Protein AF-A0A7W5FRN5-F1 (afdb_monomer)

Nearest PDB structures (foldseek):
  1geu-assembly1_A  TM=9.516E-01  e=3.005E-11  Escherichia coli
  6n7f-assembly2_C  TM=9.471E-01  e=5.305E-11  Streptococcus pyogenes serotype M1
  5vdn-assembly1_B  TM=9.459E-01  e=1.369E-10  Yersinia pestis KIM10+
  6b4o-assembly1_B  TM=9.373E-01  e=3.530E-10  Enterococcus faecalis V583
  1get-assembly1_B  TM=8.084E-01  e=2.334E-11  Escherichia coli

Radius of gyration: 17.68 Å; Cα contacts (8 Å, |Δi|>4): 255; chains: 1; bounding box: 43×34×46 Å

Sequence (164 aa):
MRIDLQSAKSHIPFFACKTKPRLRHQLALKKIVDGLGDGREVTVVGGGFIGVEMAGVLAELGLRVTLVEAAPYMLAPFDSDMVKIAEREMQAQGVRLLLSDSVTAFHVQEDTTIQVALKSGASHKAELVILAIGVAPSTEFIRDSGIELGPKGHILVNDAANQL

Mean predicted aligned error: 8.65 Å

Foldseek 3Di:
DDAPCVVVPPQAPEDADPDDDDPVVVVVVVVVQVPFDPQLEEEEEALAPVSLVVLLVSLVVVGQYEYAHLAQFGNVVDDPVVRVVSVVVSVVSNYHYHHNKHFRYWDQDPVRWIWTAIPVRDIDIGNHYYYPPDDADPQPVCPPVPFDADPRRHGDDDVVVVPD

Structure (mmCIF, N/CA/C/O backbone):
data_AF-A0A7W5FRN5-F1
#
_entry.id   AF-A0A7W5FRN5-F1
#
loop_
_atom_site.group_PDB
_atom_site.id
_atom_site.type_symbol
_atom_site.label_atom_id
_atom_site.label_alt_id
_atom_site.label_comp_id
_atom_site.label_asym_id
_atom_site.label_entity_id
_atom_site.label_seq_id
_atom_site.pdbx_PDB_ins_code
_atom_site.Cartn_x
_atom_site.Cartn_y
_atom_site.Cartn_z
_atom_site.occupancy
_atom_site.B_iso_or_equiv
_atom_site.auth_seq_id
_atom_site.auth_comp_id
_atom_site.auth_asym_id
_atom_site.auth_atom_id
_atom_site.pdbx_PDB_model_num
ATOM 1 N N . MET A 1 1 ? 1.509 11.237 -10.231 1.00 33.91 1 MET A N 1
ATOM 2 C CA . MET A 1 1 ? 1.258 11.986 -8.982 1.00 33.91 1 MET A CA 1
ATOM 3 C C . MET A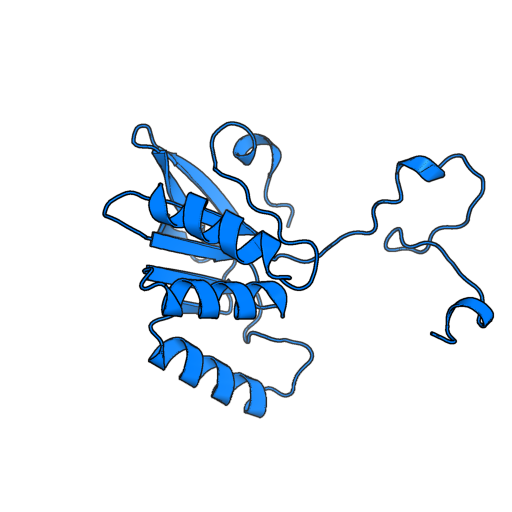 1 1 ? 2.388 11.639 -8.021 1.00 33.91 1 MET A C 1
ATOM 5 O O . MET A 1 1 ? 2.484 10.484 -7.633 1.00 33.91 1 MET A O 1
ATOM 9 N N . ARG A 1 2 ? 3.331 12.556 -7.766 1.00 36.66 2 ARG A N 1
ATOM 10 C CA . ARG A 1 2 ? 4.405 12.335 -6.782 1.00 36.66 2 ARG A CA 1
ATOM 11 C C . ARG A 1 2 ? 3.825 12.690 -5.416 1.00 36.66 2 ARG A C 1
ATOM 13 O O . ARG A 1 2 ? 3.538 13.857 -5.189 1.00 36.66 2 ARG A O 1
ATOM 20 N N . ILE A 1 3 ? 3.615 11.698 -4.553 1.00 45.66 3 ILE A N 1
ATOM 21 C CA . ILE A 1 3 ? 3.457 11.959 -3.119 1.00 45.66 3 ILE A CA 1
ATOM 22 C C . ILE A 1 3 ? 4.783 12.582 -2.680 1.00 45.66 3 ILE A C 1
ATOM 24 O O . ILE A 1 3 ? 5.842 12.004 -2.949 1.00 45.66 3 ILE A O 1
ATOM 28 N N . ASP A 1 4 ? 4.745 13.777 -2.098 1.00 43.22 4 ASP A N 1
ATOM 29 C CA . ASP A 1 4 ? 5.951 14.430 -1.600 1.00 43.22 4 ASP A CA 1
ATOM 30 C C . ASP A 1 4 ? 6.461 13.682 -0.361 1.00 43.22 4 ASP A C 1
ATOM 32 O O . ASP A 1 4 ? 6.067 13.926 0.775 1.00 43.22 4 ASP A O 1
ATOM 36 N N . LEU A 1 5 ? 7.327 12.701 -0.609 1.00 42.06 5 LEU A N 1
ATOM 37 C CA . LEU A 1 5 ? 7.962 11.884 0.418 1.00 42.06 5 LEU A CA 1
ATOM 38 C C . LEU A 1 5 ? 9.079 12.637 1.156 1.00 42.06 5 LEU A C 1
ATOM 40 O O . LEU A 1 5 ? 9.675 12.059 2.063 1.00 42.06 5 LEU A O 1
ATOM 44 N N . GLN A 1 6 ? 9.428 13.872 0.769 1.00 41.12 6 GLN A N 1
ATOM 45 C CA . GLN A 1 6 ? 10.503 14.615 1.430 1.00 41.12 6 GLN A CA 1
ATOM 46 C C . GLN A 1 6 ? 10.060 15.173 2.788 1.00 41.12 6 GLN A C 1
ATOM 48 O O . GLN A 1 6 ? 10.853 15.124 3.726 1.00 41.12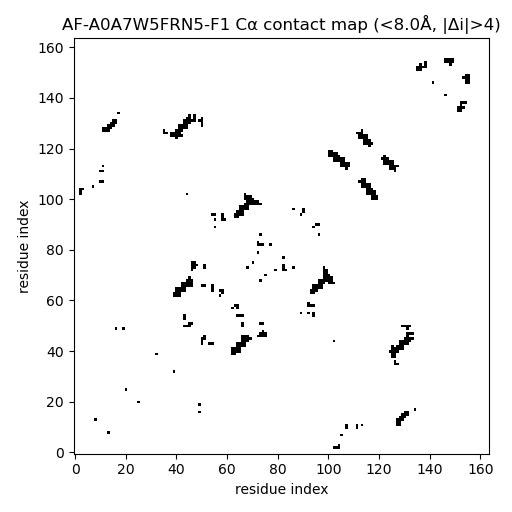 6 GLN A O 1
ATOM 53 N N . SER A 1 7 ? 8.797 15.589 2.943 1.00 35.22 7 SER A N 1
ATOM 54 C CA . SER A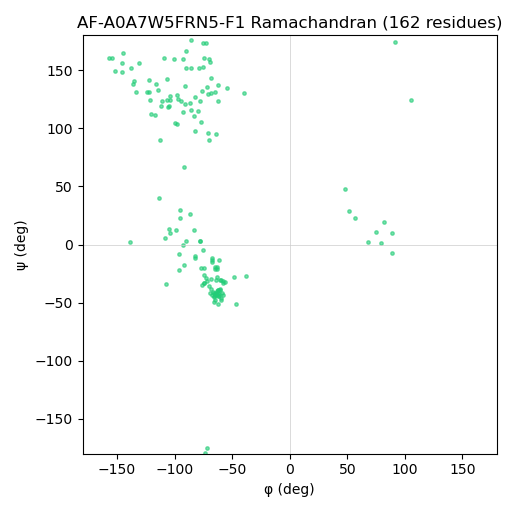 1 7 ? 8.262 16.030 4.245 1.00 35.22 7 SER A CA 1
ATOM 55 C C . SER A 1 7 ? 7.996 14.868 5.217 1.00 35.22 7 SER A C 1
ATOM 57 O O . SER A 1 7 ? 8.084 15.038 6.429 1.00 35.22 7 SER A O 1
ATOM 59 N N . ALA A 1 8 ? 7.744 13.665 4.692 1.00 37.34 8 ALA A N 1
ATOM 60 C CA . ALA A 1 8 ? 7.415 12.462 5.462 1.00 37.34 8 ALA A CA 1
ATOM 61 C C . ALA A 1 8 ? 8.627 11.787 6.141 1.00 37.34 8 ALA A C 1
ATOM 63 O O . ALA A 1 8 ? 8.464 11.007 7.078 1.00 37.34 8 ALA A O 1
ATOM 64 N N . LYS A 1 9 ? 9.854 12.056 5.675 1.00 33.69 9 LYS A N 1
ATOM 65 C CA . LYS A 1 9 ? 11.069 11.335 6.105 1.00 33.69 9 LYS A CA 1
ATOM 66 C C . LYS A 1 9 ? 11.581 11.694 7.500 1.00 33.69 9 LYS A C 1
ATOM 68 O O . LYS A 1 9 ? 12.361 10.923 8.046 1.00 33.69 9 LYS A O 1
ATOM 73 N N . SER A 1 10 ? 11.203 12.841 8.058 1.00 35.12 10 SER A N 1
ATOM 74 C CA . SER A 1 10 ? 11.774 13.321 9.324 1.00 35.12 10 SER A CA 1
ATOM 75 C C . SER A 1 10 ? 10.990 12.901 10.573 1.00 35.12 10 SER A C 1
ATOM 77 O O . SER A 1 10 ? 11.564 12.951 11.654 1.00 35.12 10 SER A O 1
ATOM 79 N N . HIS A 1 11 ? 9.727 12.468 10.448 1.00 35.00 11 HIS A N 1
ATOM 80 C CA . HIS A 1 11 ? 8.830 12.278 11.605 1.00 35.00 11 HIS A CA 1
ATOM 81 C C . HIS A 1 11 ? 7.952 11.007 11.564 1.00 35.00 11 HIS A C 1
ATOM 83 O O . HIS A 1 11 ? 7.163 10.795 12.478 1.00 35.00 11 HIS A O 1
ATOM 89 N N . ILE A 1 12 ? 8.074 10.146 10.543 1.00 36.16 12 ILE A N 1
ATOM 90 C CA . ILE A 1 12 ? 7.274 8.912 10.402 1.00 36.16 12 ILE A CA 1
ATOM 91 C C . ILE A 1 12 ? 8.198 7.689 10.522 1.00 36.16 12 ILE A C 1
ATOM 93 O O . ILE A 1 12 ? 9.226 7.662 9.836 1.00 36.16 12 ILE A O 1
ATOM 97 N N . PRO A 1 13 ? 7.863 6.647 11.314 1.00 39.94 13 PRO A N 1
ATOM 98 C CA . PRO A 1 13 ? 8.576 5.374 11.260 1.00 39.94 13 PRO A CA 1
ATOM 99 C C . PRO A 1 13 ? 8.364 4.736 9.877 1.00 39.94 13 PRO A C 1
ATOM 101 O O . PRO A 1 13 ? 7.348 4.110 9.590 1.00 39.94 13 PRO A O 1
ATOM 104 N N . PHE A 1 14 ? 9.316 4.962 8.974 1.00 35.56 14 PHE A N 1
ATOM 105 C CA . PHE A 1 14 ? 9.235 4.565 7.572 1.00 35.56 14 PHE A CA 1
ATOM 106 C C . PHE A 1 14 ? 9.732 3.128 7.379 1.00 35.56 14 PHE A C 1
ATOM 108 O O . PHE A 1 14 ? 10.898 2.829 7.646 1.00 35.56 14 PHE A O 1
ATOM 115 N N . PHE A 1 15 ? 8.884 2.250 6.836 1.00 41.88 15 PHE A N 1
ATOM 116 C CA . PHE A 1 15 ? 9.296 0.924 6.370 1.00 41.88 15 PHE A CA 1
ATOM 117 C C . PHE A 1 15 ? 9.068 0.786 4.860 1.00 41.88 15 PHE A C 1
ATOM 119 O O . PHE A 1 15 ? 7.935 0.718 4.388 1.00 41.88 15 PHE A O 1
ATOM 126 N N . ALA A 1 16 ? 10.160 0.718 4.094 1.00 37.16 16 ALA A N 1
ATOM 127 C CA . ALA A 1 16 ? 10.136 0.326 2.687 1.00 37.16 16 ALA A CA 1
ATOM 128 C C . ALA A 1 16 ? 10.514 -1.155 2.564 1.00 37.16 16 ALA A C 1
ATOM 130 O O . ALA A 1 16 ? 11.689 -1.517 2.650 1.00 37.16 16 ALA A O 1
ATOM 131 N N . CYS A 1 17 ? 9.521 -2.015 2.341 1.00 32.81 17 CYS A N 1
ATOM 132 C CA . CYS A 1 17 ? 9.753 -3.427 2.059 1.00 32.81 17 CYS A CA 1
ATOM 133 C C . CYS A 1 17 ? 10.214 -3.579 0.598 1.00 32.81 17 CYS A C 1
ATOM 135 O O . CYS A 1 17 ? 9.422 -3.400 -0.323 1.00 32.81 17 CYS A O 1
ATOM 137 N N . LYS A 1 18 ? 11.508 -3.846 0.366 1.00 30.44 18 LYS A N 1
ATOM 138 C CA . LYS A 1 18 ? 12.079 -3.972 -0.992 1.00 30.44 18 LYS A CA 1
ATOM 139 C C . LYS A 1 18 ? 12.183 -5.414 -1.520 1.00 30.44 18 LYS A C 1
ATOM 141 O O . LYS A 1 18 ? 12.500 -5.576 -2.691 1.00 30.44 18 LYS A O 1
ATOM 146 N N . THR A 1 19 ? 11.936 -6.457 -0.714 1.00 31.48 19 THR A N 1
ATOM 147 C CA . THR A 1 19 ? 12.039 -7.881 -1.130 1.00 31.48 19 THR A CA 1
ATOM 148 C C . THR A 1 19 ? 11.194 -8.810 -0.242 1.00 31.48 19 THR A C 1
ATOM 150 O O . THR A 1 19 ? 10.874 -8.425 0.880 1.00 31.48 19 THR A O 1
ATOM 153 N N . LYS A 1 20 ? 10.869 -10.030 -0.728 1.00 32.12 20 LYS A N 1
ATOM 154 C CA . LYS A 1 20 ? 10.127 -11.088 0.004 1.00 32.12 20 LYS A CA 1
ATOM 155 C C . LYS A 1 20 ? 10.559 -11.177 1.483 1.00 32.12 20 LYS A C 1
ATOM 157 O O . LYS A 1 20 ? 11.765 -11.297 1.746 1.00 32.12 20 LYS A O 1
ATOM 162 N N . PRO A 1 21 ? 9.630 -11.193 2.453 1.00 37.16 21 PRO A N 1
ATOM 163 C CA . PRO A 1 21 ? 9.979 -11.197 3.866 1.00 37.16 21 PRO A CA 1
ATOM 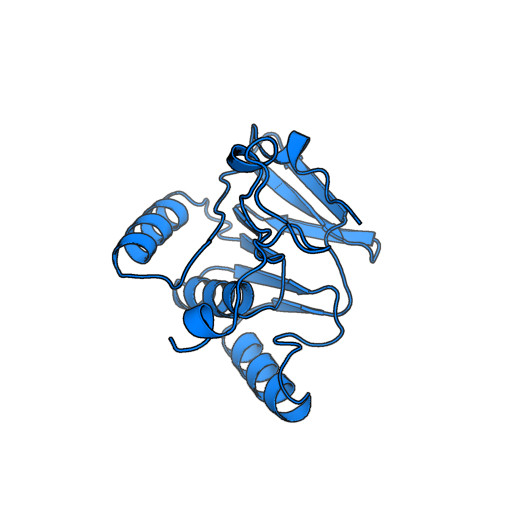164 C C . PRO A 1 21 ? 10.582 -12.548 4.284 1.00 37.16 21 PRO A C 1
ATOM 166 O O . PRO A 1 21 ? 9.898 -13.507 4.615 1.00 37.16 21 PRO A O 1
ATOM 169 N N . ARG A 1 22 ? 11.918 -12.634 4.301 1.00 36.31 22 ARG A N 1
ATOM 170 C CA . ARG A 1 22 ? 12.642 -13.661 5.078 1.00 36.31 22 ARG A CA 1
ATOM 171 C C . ARG A 1 22 ? 12.505 -13.393 6.585 1.00 36.31 22 ARG A C 1
ATOM 173 O O . ARG A 1 22 ? 12.364 -12.241 6.984 1.00 36.31 22 ARG A O 1
ATOM 180 N N . LEU A 1 23 ? 12.682 -14.438 7.404 1.00 37.69 23 LEU A N 1
ATOM 181 C CA . LEU A 1 23 ? 12.601 -14.505 8.884 1.00 37.69 23 LEU A CA 1
ATOM 182 C C . LEU A 1 23 ? 13.167 -13.291 9.668 1.00 37.69 23 LEU A C 1
ATOM 184 O O . LEU A 1 23 ? 12.713 -12.985 10.765 1.00 37.69 23 LEU A O 1
ATOM 188 N N . ARG A 1 24 ? 14.142 -12.557 9.111 1.00 41.28 24 ARG A N 1
ATOM 189 C CA . ARG A 1 24 ? 14.703 -11.329 9.710 1.00 41.28 24 ARG A CA 1
ATOM 190 C C . ARG A 1 24 ? 13.747 -10.127 9.669 1.00 41.28 24 ARG A C 1
ATOM 192 O O . ARG A 1 24 ? 13.782 -9.304 10.577 1.00 41.28 24 ARG A O 1
ATOM 199 N N . HIS A 1 25 ? 12.884 -10.034 8.657 1.00 51.84 25 HIS A N 1
ATOM 200 C CA . HIS A 1 25 ? 11.904 -8.951 8.531 1.00 51.84 25 HIS A CA 1
ATOM 201 C C . HIS A 1 25 ? 10.735 -9.114 9.503 1.00 51.84 25 HIS A C 1
ATOM 203 O O . HIS A 1 25 ? 10.263 -8.116 10.035 1.00 51.84 25 HIS A O 1
ATOM 209 N N . GLN A 1 26 ? 10.331 -10.351 9.813 1.00 52.44 26 GLN A N 1
ATOM 210 C CA . GLN A 1 26 ? 9.297 -10.624 10.819 1.00 52.44 26 GLN A CA 1
ATOM 211 C C . GLN A 1 26 ? 9.700 -10.103 12.207 1.00 52.44 26 GLN A C 1
ATOM 213 O O . GLN A 1 26 ? 8.880 -9.527 12.915 1.00 52.44 26 GLN A O 1
ATOM 218 N N . LEU A 1 27 ? 10.981 -10.228 12.575 1.00 54.31 27 LEU A N 1
ATOM 219 C CA . LEU A 1 27 ? 11.488 -9.724 13.853 1.00 54.31 27 LEU A CA 1
ATOM 220 C C . LEU A 1 27 ? 11.521 -8.186 13.909 1.00 54.31 27 LEU A C 1
ATOM 222 O O . LEU A 1 27 ? 11.262 -7.603 14.958 1.00 54.31 27 LEU A O 1
ATOM 226 N N . ALA A 1 28 ? 11.826 -7.528 12.786 1.00 63.50 28 ALA A N 1
ATOM 227 C CA . ALA A 1 28 ? 11.783 -6.069 12.679 1.00 63.50 28 ALA A CA 1
ATOM 228 C C . ALA A 1 28 ? 10.341 -5.541 12.736 1.00 63.50 28 ALA A C 1
ATOM 230 O O . ALA A 1 28 ? 10.073 -4.583 13.454 1.00 63.50 28 ALA A O 1
ATOM 231 N N . LEU A 1 29 ? 9.415 -6.214 12.049 1.00 68.75 29 LEU A N 1
ATOM 232 C CA . LEU A 1 29 ? 7.984 -5.921 12.102 1.00 68.75 29 LEU A CA 1
ATOM 233 C C . LEU A 1 29 ? 7.438 -6.051 13.515 1.00 68.75 29 LEU A C 1
ATOM 235 O O . LEU A 1 29 ? 6.799 -5.123 13.990 1.00 68.75 29 LEU A O 1
ATOM 239 N N . LYS A 1 30 ? 7.760 -7.139 14.219 1.00 69.75 30 LYS A N 1
ATOM 240 C CA . LYS A 1 30 ? 7.313 -7.327 15.599 1.00 69.75 30 LYS A CA 1
ATOM 241 C C . LYS A 1 30 ? 7.779 -6.194 16.516 1.00 69.75 30 LYS A C 1
ATOM 243 O O . LYS A 1 30 ? 6.971 -5.665 17.256 1.00 69.75 30 LYS A O 1
ATOM 248 N N . LYS A 1 31 ? 9.034 -5.742 16.403 1.00 73.38 31 LYS A N 1
ATOM 249 C CA . LYS A 1 31 ? 9.527 -4.589 17.182 1.00 73.38 31 LYS A CA 1
ATOM 250 C C . LYS A 1 31 ? 8.795 -3.284 16.869 1.00 73.38 31 LYS A C 1
ATOM 252 O O . LYS A 1 31 ? 8.573 -2.495 17.777 1.00 73.38 31 LYS A O 1
ATOM 257 N N . ILE A 1 32 ? 8.468 -3.043 15.598 1.00 75.88 32 ILE A N 1
ATOM 258 C CA . ILE A 1 32 ? 7.706 -1.855 15.190 1.00 75.88 32 ILE A CA 1
ATOM 259 C C . ILE A 1 32 ? 6.293 -1.936 15.768 1.00 75.88 32 ILE A C 1
ATOM 261 O O . ILE A 1 32 ? 5.819 -0.965 16.339 1.00 75.88 32 ILE A O 1
ATOM 265 N N . VAL A 1 33 ? 5.662 -3.106 15.667 1.00 80.00 33 VAL A N 1
ATOM 266 C CA . VAL A 1 33 ? 4.313 -3.378 16.176 1.00 80.00 33 VAL A CA 1
ATOM 267 C C . VAL A 1 33 ? 4.241 -3.277 17.699 1.00 80.00 33 VAL A C 1
ATOM 269 O O . VAL A 1 33 ? 3.313 -2.667 18.217 1.00 80.00 33 VAL A O 1
ATOM 272 N N . ASP A 1 34 ? 5.233 -3.810 18.410 1.00 80.38 34 ASP A N 1
ATOM 273 C CA . ASP A 1 34 ? 5.340 -3.727 19.871 1.00 80.38 34 ASP A CA 1
ATOM 274 C C . ASP A 1 34 ? 5.545 -2.277 20.356 1.00 80.38 34 ASP A C 1
ATOM 276 O O . ASP A 1 34 ? 5.283 -1.977 21.518 1.00 80.38 34 ASP A O 1
ATOM 280 N N . GLY A 1 35 ? 6.021 -1.383 19.481 1.00 76.81 35 GLY A N 1
ATOM 281 C CA . GLY A 1 35 ? 6.193 0.044 19.754 1.00 76.81 35 GLY A CA 1
ATOM 282 C C . GLY A 1 35 ? 5.003 0.925 19.360 1.00 76.81 35 GLY A C 1
ATOM 283 O O . GLY A 1 35 ? 5.094 2.139 19.535 1.00 76.81 35 GLY A O 1
ATOM 284 N N . LEU A 1 36 ? 3.925 0.354 18.809 1.00 80.31 36 LEU A N 1
ATOM 285 C CA . LEU A 1 36 ? 2.706 1.102 18.483 1.00 80.31 36 LEU A CA 1
ATOM 286 C C . LEU A 1 36 ? 1.893 1.413 19.742 1.00 80.31 36 LEU A C 1
ATOM 288 O O . LEU A 1 36 ? 1.956 0.687 20.737 1.00 80.31 36 LEU A O 1
ATOM 292 N N . GLY A 1 37 ? 1.123 2.498 19.677 1.00 71.38 37 GLY A N 1
ATOM 293 C CA . GLY A 1 37 ? 0.214 2.893 20.743 1.00 71.38 37 GLY A CA 1
ATOM 294 C C . GLY A 1 37 ? -0.999 1.967 20.827 1.00 71.38 37 GLY A C 1
ATOM 295 O O . GLY A 1 37 ? -1.127 0.978 20.103 1.00 71.38 37 GLY A O 1
ATOM 296 N N . ASP A 1 38 ? -1.938 2.302 21.709 1.00 71.81 38 ASP A N 1
ATOM 297 C CA . ASP A 1 38 ? -3.177 1.530 21.878 1.00 71.81 38 ASP A CA 1
ATOM 298 C C . ASP A 1 38 ? -4.078 1.574 20.629 1.00 71.81 38 ASP A C 1
ATOM 300 O O . ASP A 1 38 ? -4.949 0.716 20.444 1.00 71.81 38 ASP A O 1
ATOM 304 N N . GLY A 1 39 ? -3.866 2.560 19.747 1.00 69.69 39 GLY A N 1
ATOM 305 C CA . GLY A 1 39 ? -4.583 2.696 18.490 1.00 69.69 39 GLY A CA 1
ATOM 306 C C . GLY A 1 39 ? -4.276 1.551 17.531 1.00 69.69 39 GLY A C 1
ATOM 307 O O . GLY A 1 39 ? -5.203 0.989 16.951 1.00 69.69 39 GLY A O 1
ATOM 308 N N . ARG A 1 40 ? -3.011 1.138 17.380 1.00 85.75 40 ARG A N 1
ATOM 309 C CA . ARG A 1 40 ? -2.634 0.002 16.512 1.00 85.75 40 ARG A CA 1
ATOM 310 C C . ARG A 1 40 ? -3.201 0.114 15.083 1.00 85.75 40 ARG A C 1
ATOM 312 O O . ARG A 1 40 ? -3.483 -0.897 14.432 1.00 85.75 40 ARG A O 1
ATOM 319 N N . GLU A 1 41 ? -3.400 1.346 14.608 1.00 92.75 41 GLU A N 1
ATOM 320 C CA . GLU A 1 41 ? -3.967 1.658 13.292 1.00 92.75 41 GLU A CA 1
ATOM 321 C C . GLU A 1 41 ? -2.849 1.776 12.264 1.00 92.75 41 GLU A C 1
ATOM 323 O O . GLU A 1 41 ? -1.950 2.609 12.393 1.00 92.75 41 GLU A O 1
ATOM 328 N N . VAL A 1 42 ? -2.903 0.950 11.222 1.00 94.69 42 VAL A N 1
ATOM 329 C CA . VAL A 1 42 ? -1.863 0.889 10.194 1.00 94.69 42 VAL A CA 1
ATOM 330 C C . VAL A 1 42 ? -2.472 1.127 8.826 1.00 94.69 42 VAL A C 1
ATOM 332 O O . VAL A 1 42 ? -3.456 0.495 8.448 1.00 94.69 42 VAL A O 1
ATOM 335 N N . THR A 1 43 ? -1.862 2.021 8.052 1.00 97.25 43 THR A N 1
ATOM 336 C CA . THR A 1 43 ? -2.209 2.209 6.642 1.00 97.25 43 THR A CA 1
ATOM 337 C C . THR A 1 43 ? -1.157 1.580 5.745 1.00 97.25 43 THR A C 1
ATOM 339 O O . THR A 1 43 ? 0.025 1.892 5.852 1.00 97.25 43 THR A O 1
ATOM 342 N N . VAL A 1 44 ? -1.581 0.736 4.812 1.00 96.75 44 VAL A N 1
ATOM 343 C CA . VAL A 1 44 ? -0.740 0.214 3.732 1.00 96.75 44 VAL A CA 1
ATOM 344 C C . VAL A 1 44 ? -1.154 0.894 2.432 1.00 96.75 44 VAL A C 1
ATOM 346 O O . VAL A 1 44 ? -2.323 0.869 2.060 1.00 96.75 44 VAL A O 1
ATOM 349 N N . VAL A 1 45 ? -0.212 1.527 1.739 1.00 97.19 45 VAL A N 1
ATOM 350 C CA . VAL A 1 45 ? -0.469 2.239 0.480 1.00 97.19 45 VAL A CA 1
ATOM 351 C C . VAL A 1 45 ? 0.073 1.421 -0.682 1.00 97.19 45 VAL A C 1
ATOM 353 O O . VAL A 1 45 ? 1.282 1.207 -0.773 1.00 97.19 45 VAL A O 1
ATOM 356 N N . GLY A 1 46 ? -0.814 1.018 -1.584 1.00 95.94 46 GLY A N 1
ATOM 357 C CA . GLY A 1 46 ? -0.541 0.143 -2.718 1.00 95.94 46 GLY A CA 1
ATOM 358 C C . GLY A 1 46 ? -1.091 -1.265 -2.490 1.00 95.94 46 GLY A C 1
ATOM 359 O O . GLY A 1 46 ? -0.730 -1.932 -1.527 1.00 95.94 46 GLY A O 1
ATOM 360 N N . GLY A 1 47 ? -1.926 -1.736 -3.409 1.00 95.38 47 GLY A N 1
ATOM 361 C CA . GLY A 1 47 ? -2.533 -3.066 -3.468 1.00 95.38 47 GLY A CA 1
ATOM 362 C C . GLY A 1 47 ? -1.769 -4.047 -4.356 1.00 95.38 47 GLY A C 1
ATOM 363 O O . GLY A 1 47 ? -2.346 -5.005 -4.858 1.00 95.38 47 GLY A O 1
ATOM 364 N N . GLY A 1 48 ? -0.477 -3.818 -4.602 1.00 93.31 48 GLY A N 1
ATOM 365 C CA . GLY A 1 48 ? 0.390 -4.807 -5.250 1.00 93.31 48 GLY A CA 1
ATOM 366 C C . GLY A 1 48 ? 0.741 -5.973 -4.316 1.00 93.31 48 GLY A C 1
ATOM 367 O O . GLY A 1 48 ? 0.361 -5.980 -3.149 1.00 93.31 48 GLY A O 1
ATOM 368 N N . PHE A 1 49 ? 1.541 -6.927 -4.804 1.00 91.38 49 PHE A N 1
ATOM 369 C CA . PHE A 1 49 ? 1.968 -8.110 -4.037 1.00 91.38 49 PHE A CA 1
ATOM 370 C C . PHE A 1 49 ? 2.455 -7.785 -2.617 1.00 91.38 49 PHE A C 1
ATOM 372 O O . PHE A 1 49 ? 1.973 -8.364 -1.652 1.00 91.38 49 PHE A O 1
ATOM 379 N N . ILE A 1 50 ? 3.379 -6.824 -2.496 1.00 90.88 50 ILE A N 1
ATOM 380 C CA . ILE A 1 50 ? 3.974 -6.441 -1.208 1.00 90.88 50 ILE A CA 1
ATOM 381 C C . ILE A 1 50 ? 2.919 -5.835 -0.282 1.00 90.88 50 ILE A C 1
ATOM 383 O O . ILE A 1 50 ? 2.889 -6.150 0.900 1.00 90.88 50 ILE A O 1
ATOM 387 N N . GLY A 1 51 ? 2.054 -4.963 -0.800 1.00 93.69 51 GLY A N 1
ATOM 388 C CA . GLY A 1 51 ? 1.045 -4.307 0.023 1.00 93.69 51 GLY A CA 1
ATOM 389 C C . GLY A 1 51 ? 0.003 -5.283 0.556 1.00 93.69 51 GLY A C 1
ATOM 390 O O . GLY A 1 51 ? -0.335 -5.231 1.735 1.00 93.69 51 GLY A O 1
ATOM 391 N N . VAL A 1 52 ? -0.433 -6.226 -0.280 1.00 93.88 52 VAL A N 1
ATOM 392 C CA . VAL A 1 52 ? -1.370 -7.287 0.111 1.00 93.88 52 VAL A CA 1
ATOM 393 C C . VAL A 1 52 ? -0.758 -8.221 1.156 1.00 93.88 52 VAL A C 1
ATOM 395 O O . VAL A 1 52 ? -1.378 -8.460 2.189 1.00 93.88 5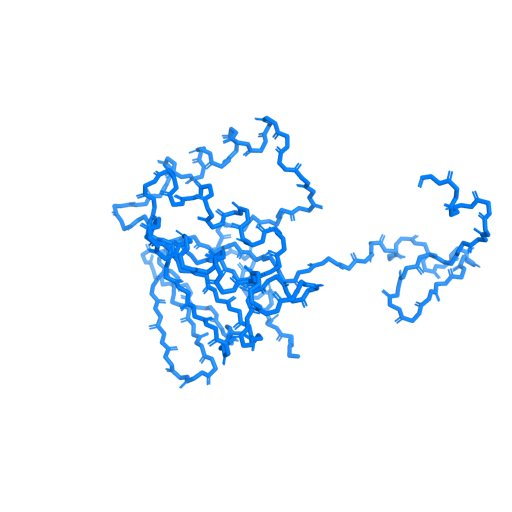2 VAL A O 1
ATOM 398 N N . GLU A 1 53 ? 0.476 -8.689 0.941 1.00 92.25 53 GLU A N 1
ATOM 399 C CA . GLU A 1 53 ? 1.191 -9.537 1.906 1.00 92.25 53 GLU A CA 1
ATOM 400 C C . GLU A 1 53 ? 1.362 -8.824 3.255 1.00 92.25 53 GLU A C 1
ATOM 402 O O . GLU A 1 53 ? 1.063 -9.385 4.308 1.00 92.25 53 GLU A O 1
ATOM 407 N N . MET A 1 54 ? 1.778 -7.554 3.227 1.00 91.31 54 MET A N 1
ATOM 408 C CA . MET A 1 54 ? 1.943 -6.758 4.440 1.00 91.31 54 MET A CA 1
ATOM 409 C C . MET A 1 54 ? 0.622 -6.529 5.171 1.00 91.31 54 MET A C 1
ATOM 411 O O . MET A 1 54 ? 0.586 -6.636 6.394 1.00 91.31 54 MET A O 1
ATOM 415 N N . ALA A 1 55 ? -0.458 -6.228 4.450 1.00 94.31 55 ALA A N 1
ATOM 416 C CA . ALA A 1 55 ? -1.761 -6.015 5.062 1.00 94.31 55 ALA A CA 1
ATOM 417 C C . ALA A 1 55 ? -2.292 -7.283 5.747 1.00 94.31 55 ALA A C 1
ATOM 419 O O . ALA A 1 55 ? -2.781 -7.187 6.871 1.00 94.31 55 ALA A O 1
ATOM 420 N N . GLY A 1 56 ? -2.128 -8.454 5.120 1.00 89.19 56 GLY A N 1
ATOM 421 C CA . GLY A 1 56 ? -2.499 -9.741 5.716 1.00 89.19 56 GLY A CA 1
ATOM 422 C C . GLY A 1 56 ? -1.703 -10.044 6.985 1.00 89.19 56 GLY A C 1
ATOM 423 O O . GLY A 1 56 ? -2.288 -10.262 8.041 1.00 89.19 56 GLY A O 1
ATOM 424 N N . VAL A 1 57 ? -0.369 -9.949 6.925 1.00 88.75 57 VAL A N 1
ATOM 425 C CA . VAL A 1 57 ? 0.501 -10.204 8.091 1.00 88.75 57 VAL A CA 1
ATOM 426 C C . VAL A 1 57 ? 0.177 -9.267 9.258 1.00 88.75 57 VAL A C 1
ATOM 428 O O . VAL A 1 57 ? 0.153 -9.690 10.410 1.00 88.75 57 VAL A O 1
ATOM 431 N N . LEU A 1 58 ? -0.073 -7.984 8.992 1.00 90.75 58 LEU A N 1
ATOM 432 C CA . LEU A 1 58 ? -0.418 -7.021 10.041 1.00 90.75 58 LEU A CA 1
ATOM 433 C C . LEU A 1 58 ? -1.797 -7.301 10.656 1.00 90.75 58 LEU A C 1
ATOM 435 O O . LEU A 1 58 ? -1.956 -7.168 11.870 1.00 90.75 58 LEU A O 1
ATOM 439 N N . ALA A 1 59 ? -2.772 -7.710 9.843 1.00 90.69 59 ALA A N 1
ATOM 440 C CA . ALA A 1 59 ? -4.091 -8.105 10.327 1.00 90.69 59 ALA A CA 1
ATOM 441 C C . ALA A 1 59 ? -4.019 -9.375 11.190 1.00 90.69 59 ALA A C 1
ATOM 443 O O . ALA A 1 59 ? -4.605 -9.409 12.271 1.00 90.69 59 ALA A O 1
ATOM 444 N N . GLU A 1 60 ? -3.222 -10.373 10.792 1.00 87.12 60 GLU A N 1
ATOM 445 C CA . GLU A 1 60 ? -2.948 -11.576 11.598 1.00 87.12 60 GLU A CA 1
ATOM 446 C C . GLU A 1 60 ? -2.284 -11.249 12.946 1.00 87.12 60 GLU A C 1
ATOM 448 O O . GLU A 1 60 ? -2.518 -11.931 13.944 1.00 87.12 60 GLU A O 1
ATOM 453 N N . LEU A 1 61 ? -1.493 -10.174 13.005 1.00 86.06 61 LEU A N 1
ATOM 454 C CA . LEU A 1 61 ? -0.912 -9.646 14.245 1.00 86.06 61 LEU A CA 1
ATOM 455 C C . LEU A 1 61 ? -1.912 -8.832 15.096 1.00 86.06 61 LEU A C 1
ATOM 457 O O . LEU A 1 61 ? -1.532 -8.295 16.139 1.00 86.06 61 LEU A O 1
ATOM 461 N N . GLY A 1 62 ? -3.180 -8.745 14.683 1.00 87.88 62 GLY A N 1
ATOM 462 C CA . GLY A 1 62 ? -4.264 -8.089 15.417 1.00 87.88 62 GLY A CA 1
ATOM 463 C C . GLY A 1 62 ? -4.321 -6.567 15.254 1.00 87.88 62 GLY A C 1
ATOM 464 O O . GLY A 1 62 ? -4.907 -5.886 16.096 1.00 87.88 62 GLY A O 1
ATOM 465 N N . LEU A 1 63 ? -3.691 -6.015 14.214 1.00 91.06 63 LEU A N 1
ATOM 466 C CA . LEU A 1 63 ? -3.687 -4.575 13.941 1.00 91.06 63 LEU A CA 1
ATOM 467 C C . LEU A 1 63 ? -4.916 -4.153 13.131 1.00 91.06 63 LEU A C 1
ATOM 469 O O . LEU A 1 63 ? -5.444 -4.918 12.324 1.00 91.06 63 LEU A O 1
ATOM 473 N N . ARG A 1 64 ? -5.343 -2.896 13.294 1.00 94.31 64 ARG A N 1
ATOM 474 C CA . ARG A 1 64 ? -6.407 -2.303 12.471 1.00 94.31 64 ARG A CA 1
ATOM 475 C C . ARG A 1 64 ? -5.809 -1.805 11.160 1.00 94.31 64 ARG A C 1
ATOM 477 O O . ARG A 1 64 ? -5.242 -0.715 11.107 1.00 94.31 64 ARG A O 1
ATOM 484 N N . VAL A 1 65 ? -5.914 -2.610 10.106 1.00 96.69 65 VAL A N 1
ATOM 485 C CA . VAL A 1 65 ? -5.261 -2.332 8.820 1.00 96.69 65 VAL A CA 1
ATOM 486 C C . VAL A 1 65 ? -6.223 -1.680 7.829 1.00 96.69 65 VAL A C 1
ATOM 488 O O . VAL A 1 65 ? -7.299 -2.206 7.556 1.00 96.69 65 VAL A O 1
ATOM 491 N N . THR A 1 66 ? -5.805 -0.563 7.234 1.00 98.19 66 THR A N 1
ATOM 492 C CA . THR A 1 66 ? -6.428 0.020 6.038 1.00 98.19 66 THR A CA 1
ATOM 493 C C . THR A 1 66 ? -5.474 -0.097 4.851 1.00 98.19 66 THR A C 1
ATOM 495 O O . THR A 1 66 ? -4.387 0.475 4.884 1.00 98.19 66 THR A O 1
ATOM 498 N N . LEU A 1 67 ? -5.871 -0.800 3.792 1.00 98.12 67 LEU A N 1
ATOM 499 C CA . LEU A 1 67 ? -5.144 -0.847 2.522 1.00 98.12 67 LEU A CA 1
ATOM 500 C C . LEU A 1 67 ? -5.766 0.154 1.546 1.00 98.12 67 LEU A C 1
ATOM 502 O O . LEU A 1 67 ? -6.966 0.096 1.290 1.00 98.12 67 LEU A O 1
ATOM 506 N N . VAL A 1 68 ? -4.955 1.055 0.997 1.00 98.19 68 VAL A N 1
ATOM 507 C CA . VAL A 1 68 ? -5.375 2.062 0.012 1.00 98.19 68 VAL A CA 1
ATOM 508 C C . VAL A 1 68 ? -4.764 1.733 -1.344 1.00 98.19 68 VAL A C 1
ATOM 510 O O . VAL A 1 68 ? -3.541 1.658 -1.456 1.00 98.19 68 VAL A O 1
ATOM 513 N N . GLU A 1 69 ? -5.592 1.576 -2.372 1.00 97.06 69 GLU A N 1
ATOM 514 C CA . GLU A 1 69 ? -5.167 1.304 -3.746 1.00 97.06 69 GLU A CA 1
ATOM 515 C C . GLU A 1 69 ? -5.902 2.207 -4.743 1.00 97.06 69 GLU A C 1
ATOM 517 O O . GLU A 1 69 ? -7.127 2.328 -4.729 1.00 97.06 69 GLU A O 1
ATOM 522 N N . ALA A 1 70 ? -5.127 2.826 -5.636 1.00 95.69 70 ALA A N 1
ATOM 523 C CA . ALA A 1 70 ? -5.634 3.774 -6.621 1.00 95.69 70 ALA A CA 1
ATOM 524 C C . ALA A 1 70 ? -6.431 3.092 -7.741 1.00 95.69 70 ALA A C 1
ATOM 526 O O . ALA A 1 70 ? -7.307 3.718 -8.339 1.00 95.69 70 ALA A O 1
ATOM 527 N N . ALA A 1 71 ? -6.113 1.836 -8.051 1.00 94.06 71 ALA A N 1
ATOM 528 C CA . ALA A 1 71 ? -6.849 1.021 -9.001 1.00 94.06 71 ALA A CA 1
ATOM 529 C C . ALA A 1 71 ? -8.189 0.524 -8.420 1.00 94.06 71 ALA A C 1
ATOM 531 O O . ALA A 1 71 ? -8.364 0.462 -7.201 1.00 94.06 71 ALA A O 1
ATOM 532 N N . PRO A 1 72 ? -9.142 0.116 -9.279 1.00 93.94 72 PRO A N 1
ATOM 533 C CA . PRO A 1 72 ? -10.420 -0.436 -8.827 1.00 93.94 72 PRO A CA 1
ATOM 534 C C . PRO A 1 72 ? -10.324 -1.791 -8.127 1.00 93.94 72 PRO A C 1
ATOM 536 O O . PRO A 1 72 ? -11.303 -2.221 -7.528 1.00 93.94 72 PRO A O 1
ATOM 539 N N . TYR A 1 73 ? -9.179 -2.457 -8.237 1.00 93.69 73 TYR A N 1
ATOM 540 C CA . TYR A 1 73 ? -8.915 -3.779 -7.695 1.00 93.69 73 TYR A CA 1
ATOM 541 C C . TYR A 1 73 ? -7.454 -3.874 -7.253 1.00 93.69 73 TYR A C 1
ATOM 543 O O . TYR A 1 73 ? -6.570 -3.240 -7.840 1.00 93.69 73 TYR A O 1
ATOM 551 N N . MET A 1 74 ? -7.197 -4.674 -6.220 1.00 94.38 74 MET A N 1
ATOM 552 C CA . MET A 1 74 ? -5.827 -5.025 -5.832 1.00 94.38 74 MET A CA 1
ATOM 553 C C . MET A 1 74 ? -5.225 -6.059 -6.800 1.00 94.38 74 MET A C 1
ATOM 555 O O . MET A 1 74 ? -5.901 -6.560 -7.689 1.00 94.38 74 MET A O 1
ATOM 559 N N . LEU A 1 75 ? -3.936 -6.380 -6.660 1.00 93.69 75 LEU A N 1
ATOM 560 C CA . LEU A 1 75 ? -3.254 -7.411 -7.453 1.00 93.69 75 LEU A CA 1
ATOM 561 C C . LEU A 1 75 ? -3.525 -7.281 -8.965 1.00 93.69 75 LEU A C 1
ATOM 563 O O . LEU A 1 75 ? -3.816 -8.261 -9.640 1.00 93.69 75 LEU A O 1
ATOM 567 N N . ALA A 1 76 ? -3.389 -6.061 -9.497 1.00 87.50 76 ALA A N 1
ATOM 568 C CA . ALA A 1 76 ? -3.761 -5.714 -10.871 1.00 87.50 76 ALA A CA 1
ATOM 569 C C . ALA A 1 76 ? -3.260 -6.647 -12.001 1.00 87.50 76 ALA A C 1
ATOM 571 O O . ALA A 1 76 ? -3.932 -6.711 -13.026 1.00 87.50 76 ALA A O 1
ATOM 572 N N . PRO A 1 77 ? -2.122 -7.365 -11.877 1.00 88.44 77 PRO A N 1
ATOM 573 C CA . PRO A 1 77 ? -1.721 -8.360 -12.875 1.00 88.44 77 PRO A CA 1
ATOM 574 C C . PRO A 1 77 ? -2.613 -9.612 -12.976 1.00 88.44 77 PRO A C 1
ATOM 576 O O . PRO A 1 77 ? -2.415 -10.388 -13.905 1.00 88.44 77 PRO A O 1
ATOM 579 N N . PHE A 1 78 ? -3.528 -9.851 -12.032 1.00 90.81 78 PHE A N 1
ATOM 580 C CA . PHE A 1 78 ? -4.406 -11.028 -12.009 1.00 90.81 78 PHE A CA 1
ATOM 581 C C . PHE A 1 78 ? -5.812 -10.719 -12.529 1.00 90.81 78 PHE A C 1
ATOM 583 O O . PHE A 1 78 ? -6.265 -9.574 -12.512 1.00 90.81 78 PHE A O 1
ATOM 590 N N . ASP A 1 79 ? -6.531 -11.769 -12.930 1.00 91.69 79 ASP A N 1
ATOM 591 C CA . ASP A 1 79 ? -7.921 -11.665 -13.368 1.00 91.69 79 ASP A CA 1
ATOM 592 C C . ASP A 1 79 ? -8.839 -11.157 -12.252 1.00 91.69 79 ASP A C 1
ATOM 594 O O . ASP A 1 79 ? -8.789 -11.615 -11.106 1.00 91.69 79 ASP A O 1
ATOM 598 N N . SER A 1 80 ? -9.752 -10.250 -12.606 1.00 88.06 80 SER A N 1
ATOM 599 C CA . SER A 1 80 ? -10.611 -9.560 -11.639 1.00 88.06 80 SER A CA 1
ATOM 600 C C . SER A 1 80 ? -11.463 -10.499 -10.787 1.00 88.06 80 SER A C 1
ATOM 602 O O . SER A 1 80 ? -11.774 -10.182 -9.643 1.00 88.06 80 SER A O 1
ATOM 604 N N . ASP A 1 81 ? -11.860 -11.653 -11.324 1.00 90.38 81 ASP A N 1
ATOM 605 C CA . ASP A 1 81 ? -12.681 -12.607 -10.576 1.00 90.38 81 ASP A CA 1
ATOM 606 C C . ASP A 1 81 ? -11.870 -13.361 -9.521 1.00 90.38 81 ASP A C 1
ATOM 608 O O . ASP A 1 81 ? -12.382 -13.614 -8.431 1.00 90.38 81 ASP A O 1
ATOM 612 N N . MET A 1 82 ? -10.588 -13.624 -9.788 1.00 92.69 82 MET A N 1
ATOM 613 C CA . MET A 1 82 ? -9.668 -14.146 -8.777 1.00 92.69 82 MET A CA 1
ATOM 614 C C . MET A 1 82 ? -9.401 -13.100 -7.697 1.00 92.69 82 MET A C 1
ATOM 616 O O . MET A 1 82 ? -9.429 -13.413 -6.506 1.00 92.69 82 MET A O 1
ATOM 620 N N . VAL A 1 83 ? -9.185 -11.845 -8.103 1.00 94.75 83 VAL A N 1
ATOM 621 C CA . VAL A 1 83 ? -8.907 -10.752 -7.166 1.00 94.75 83 VAL A CA 1
ATOM 622 C C . VAL A 1 83 ? -10.070 -10.531 -6.202 1.00 94.75 83 VAL A C 1
ATOM 624 O O . VAL A 1 83 ? -9.836 -10.434 -5.002 1.00 94.75 83 VAL A O 1
ATOM 627 N N . LYS A 1 84 ? -11.321 -10.532 -6.677 1.00 93.88 84 LYS A N 1
ATOM 628 C CA . LYS A 1 84 ? -12.504 -10.369 -5.809 1.00 93.88 84 LYS A CA 1
ATOM 629 C C . LYS A 1 84 ? -12.587 -11.427 -4.708 1.00 93.88 84 LYS A C 1
ATOM 631 O O . LYS A 1 84 ? -13.102 -11.140 -3.630 1.00 93.88 84 LYS A O 1
ATOM 636 N N . ILE A 1 85 ? -12.128 -12.655 -4.971 1.00 94.31 85 ILE A N 1
ATOM 637 C CA . ILE A 1 85 ? -12.066 -13.703 -3.943 1.00 94.31 85 ILE A CA 1
ATOM 638 C C . ILE A 1 85 ? -11.053 -13.290 -2.873 1.00 94.31 85 ILE A C 1
ATOM 640 O O . ILE A 1 85 ? -11.390 -13.266 -1.695 1.00 94.31 85 ILE A O 1
ATOM 644 N N . ALA A 1 86 ? -9.851 -12.883 -3.281 1.00 93.88 86 ALA A N 1
ATOM 645 C CA . ALA A 1 86 ? -8.820 -12.431 -2.353 1.00 93.88 86 ALA A CA 1
ATOM 646 C C . ALA A 1 86 ? -9.239 -11.173 -1.562 1.00 93.88 86 ALA A C 1
ATOM 648 O O . ALA A 1 86 ? -8.985 -11.094 -0.364 1.00 93.88 86 ALA A O 1
ATOM 649 N N . GLU A 1 87 ? -9.927 -10.216 -2.190 1.00 96.06 87 GLU A N 1
ATOM 650 C CA . GLU A 1 87 ? -10.453 -9.018 -1.518 1.00 96.06 87 GLU A CA 1
ATOM 651 C C . GLU A 1 87 ? -11.456 -9.381 -0.417 1.00 96.06 87 GLU A C 1
ATOM 653 O O . GLU A 1 87 ? -11.382 -8.837 0.686 1.00 96.06 87 GLU A O 1
ATOM 658 N N . ARG A 1 88 ? -12.359 -10.335 -0.684 1.00 95.44 88 ARG A N 1
ATOM 659 C CA . ARG A 1 88 ? -13.322 -10.832 0.312 1.00 95.44 88 ARG A CA 1
ATOM 660 C C . ARG A 1 88 ? -12.627 -11.510 1.486 1.00 95.44 88 ARG A C 1
ATOM 662 O O . ARG A 1 88 ? -12.998 -11.247 2.625 1.00 95.44 88 ARG A O 1
ATOM 669 N N . GLU A 1 89 ? -11.624 -12.342 1.221 1.00 94.50 89 GLU A N 1
ATOM 670 C CA . GLU A 1 89 ? -10.844 -13.001 2.275 1.00 94.50 89 GLU A CA 1
ATOM 671 C C . GLU A 1 89 ? -10.106 -11.974 3.145 1.00 94.50 89 GLU A C 1
ATOM 673 O O . GLU A 1 89 ? -10.181 -12.030 4.370 1.00 94.50 89 GLU A O 1
ATOM 678 N N . MET A 1 90 ? -9.471 -10.966 2.539 1.00 94.88 90 MET A N 1
ATOM 679 C CA . MET A 1 90 ? -8.808 -9.895 3.293 1.00 94.88 90 MET A CA 1
ATOM 680 C C . MET A 1 90 ? -9.788 -9.090 4.151 1.00 94.88 90 MET A C 1
ATOM 682 O O . MET A 1 90 ? -9.492 -8.771 5.303 1.00 94.88 90 MET A O 1
ATOM 686 N N . GLN A 1 91 ? -10.967 -8.775 3.614 1.00 95.81 91 GLN A N 1
ATOM 687 C CA . GLN A 1 91 ? -12.024 -8.113 4.378 1.00 95.81 91 GLN A CA 1
ATOM 688 C C . GLN A 1 91 ? -12.523 -8.988 5.532 1.00 95.81 91 GLN A C 1
ATOM 690 O O . GLN A 1 91 ? -12.726 -8.478 6.633 1.00 95.81 91 GLN A O 1
ATOM 695 N N . ALA A 1 92 ? -12.670 -10.299 5.316 1.00 92.50 92 ALA A N 1
ATOM 696 C CA . ALA A 1 92 ? -13.040 -11.257 6.359 1.00 92.50 92 ALA A CA 1
ATOM 697 C C . ALA A 1 92 ? -11.973 -11.359 7.465 1.00 92.50 92 ALA A C 1
ATOM 699 O O . ALA A 1 92 ? -12.313 -11.547 8.631 1.00 92.50 92 ALA A O 1
ATOM 700 N N . GLN A 1 93 ? -10.701 -11.153 7.120 1.00 89.44 93 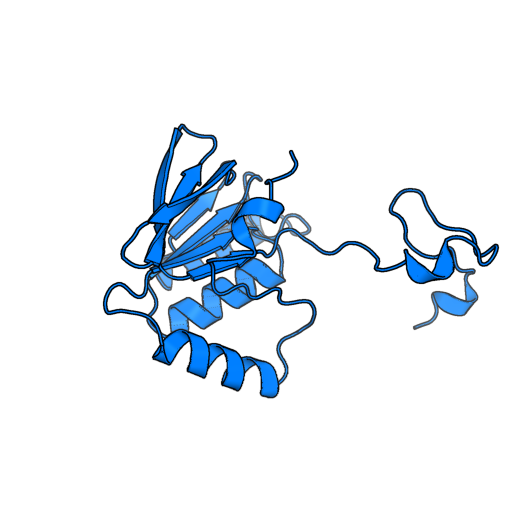GLN A N 1
ATOM 701 C CA . GLN A 1 93 ? -9.584 -11.028 8.064 1.00 89.44 93 GLN A CA 1
ATOM 702 C C . GLN A 1 93 ? -9.502 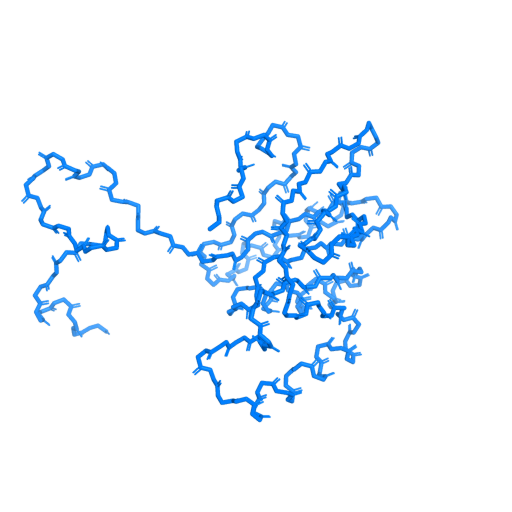-9.650 8.750 1.00 89.44 93 GLN A C 1
ATOM 704 O O . GLN A 1 93 ? -8.592 -9.406 9.539 1.00 89.44 93 GLN A O 1
ATOM 709 N N . GLY A 1 94 ? -10.446 -8.742 8.483 1.00 90.38 94 GLY A N 1
ATOM 710 C CA . GLY A 1 94 ? -10.530 -7.433 9.133 1.00 90.38 94 GLY A CA 1
ATOM 711 C C . GLY A 1 94 ? -9.736 -6.318 8.447 1.00 90.38 94 GLY A C 1
ATOM 712 O O . GLY A 1 94 ? -9.622 -5.226 9.007 1.00 90.38 94 GLY A O 1
ATOM 713 N N . VAL A 1 95 ? -9.210 -6.544 7.238 1.00 96.88 95 VAL A N 1
ATOM 714 C CA . VAL A 1 95 ? -8.550 -5.487 6.462 1.00 96.88 95 VAL A CA 1
ATOM 715 C C . VAL A 1 95 ? -9.598 -4.586 5.813 1.00 96.88 95 VAL A C 1
ATOM 717 O O . VAL A 1 95 ? -10.429 -5.022 5.013 1.00 96.88 95 VAL A O 1
ATOM 720 N N . ARG A 1 96 ? -9.525 -3.284 6.092 1.00 97.94 96 ARG A N 1
ATOM 721 C CA . ARG A 1 96 ? -10.330 -2.272 5.402 1.00 97.94 96 ARG A CA 1
ATOM 722 C C . ARG A 1 96 ? -9.703 -1.947 4.048 1.00 97.94 96 ARG A C 1
ATOM 724 O O . ARG A 1 96 ? -8.620 -1.375 3.992 1.00 97.94 96 ARG A O 1
ATOM 731 N N . LEU A 1 97 ? -10.399 -2.264 2.959 1.00 97.88 97 LEU A N 1
ATOM 732 C CA . LEU A 1 97 ? -9.950 -1.961 1.597 1.00 97.88 97 LEU A CA 1
ATOM 733 C C . LEU A 1 97 ? -10.547 -0.637 1.105 1.00 97.88 97 LEU A C 1
ATOM 735 O O . LEU A 1 97 ? -11.767 -0.480 1.067 1.00 97.88 97 LEU A O 1
ATOM 739 N N . LEU A 1 98 ? -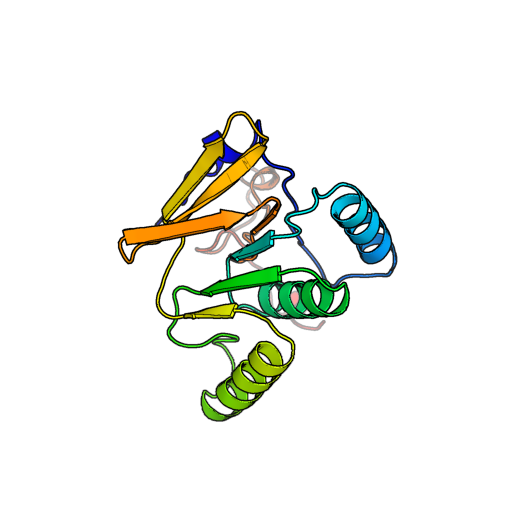9.688 0.300 0.710 1.00 97.94 98 LEU A N 1
ATOM 740 C CA . LEU A 1 98 ? -10.035 1.545 0.027 1.00 97.94 98 LEU A CA 1
ATOM 741 C C . LEU A 1 98 ? -9.496 1.494 -1.400 1.00 97.94 98 LEU A C 1
ATOM 743 O O . LEU A 1 98 ? -8.356 1.868 -1.661 1.00 97.94 98 LEU A O 1
ATOM 747 N N . LEU A 1 99 ? -10.325 0.976 -2.300 1.00 96.88 99 LEU A N 1
ATOM 748 C CA . LEU A 1 99 ? -10.027 0.839 -3.724 1.00 96.88 99 LEU A CA 1
ATOM 749 C C . LEU A 1 99 ? -10.532 2.065 -4.495 1.00 96.88 99 LEU A C 1
ATOM 751 O O . LEU A 1 99 ? -11.440 2.760 -4.041 1.00 96.88 99 LEU A O 1
ATOM 755 N N . SER A 1 100 ? -9.990 2.300 -5.691 1.00 96.88 100 SER A N 1
ATOM 756 C CA . SER A 1 100 ? -10.263 3.500 -6.504 1.00 96.88 100 SER A CA 1
ATOM 757 C C . SER A 1 100 ? -9.964 4.826 -5.791 1.00 96.88 100 SER A C 1
ATOM 759 O O . SER A 1 100 ? -10.510 5.869 -6.161 1.00 96.88 100 SER A O 1
ATOM 761 N N . ASP A 1 101 ? -9.096 4.809 -4.780 1.00 97.44 101 ASP A N 1
ATOM 762 C CA . ASP A 1 101 ? -8.710 5.997 -4.028 1.00 97.44 101 ASP A CA 1
ATOM 763 C C . ASP A 1 101 ? -7.205 5.993 -3.769 1.00 97.44 101 ASP A C 1
ATOM 765 O O . ASP A 1 101 ? -6.545 4.962 -3.714 1.00 97.44 101 ASP A O 1
ATOM 769 N N . SER A 1 102 ? -6.623 7.172 -3.639 1.00 95.50 102 SER A N 1
ATOM 770 C CA . SER A 1 102 ? -5.178 7.320 -3.531 1.00 95.50 102 SER A CA 1
ATOM 771 C C . SER A 1 102 ? -4.835 8.286 -2.425 1.00 95.50 102 SER A C 1
ATOM 773 O O . SER A 1 102 ? -5.460 9.339 -2.314 1.00 95.50 102 SER A O 1
ATOM 775 N N . VAL A 1 103 ? -3.788 7.973 -1.670 1.00 96.62 103 VAL A N 1
ATOM 776 C CA . VAL A 1 103 ? -3.240 8.908 -0.693 1.00 96.62 103 VAL A CA 1
ATOM 777 C C . VAL A 1 103 ? -2.661 10.130 -1.403 1.00 96.62 103 VAL A C 1
ATOM 779 O O . VAL A 1 103 ? -1.899 10.003 -2.366 1.00 96.62 103 VAL A O 1
ATOM 782 N N . THR A 1 104 ? -3.026 11.314 -0.922 1.00 95.62 104 THR A N 1
ATOM 783 C CA . THR A 1 104 ? -2.574 12.607 -1.451 1.00 95.62 104 THR A CA 1
ATOM 784 C C . THR A 1 104 ? -1.582 13.295 -0.525 1.00 95.62 104 THR A C 1
ATOM 786 O O . THR A 1 104 ? -0.652 13.932 -1.018 1.00 95.62 104 THR A O 1
ATOM 789 N N . ALA A 1 105 ? -1.734 13.139 0.792 1.00 94.12 105 ALA A N 1
ATOM 790 C CA . ALA A 1 105 ? -0.848 13.743 1.781 1.00 94.12 105 ALA A CA 1
ATOM 791 C C . ALA A 1 105 ? -0.826 12.965 3.105 1.00 94.12 105 ALA A C 1
ATOM 793 O O . ALA A 1 105 ? -1.748 12.213 3.428 1.00 94.12 105 ALA A O 1
ATOM 794 N N . PHE A 1 106 ? 0.233 13.202 3.879 1.00 94.44 106 PHE A N 1
ATOM 795 C CA . PHE A 1 106 ? 0.376 12.761 5.262 1.00 94.44 106 PHE A CA 1
ATOM 796 C C . PHE A 1 106 ? 0.612 13.984 6.144 1.00 94.44 106 PHE A C 1
ATOM 798 O O . PHE A 1 106 ? 1.485 14.798 5.838 1.00 94.44 106 PHE A O 1
ATOM 805 N N . HIS A 1 107 ? -0.128 14.089 7.243 1.00 93.00 107 HIS A N 1
ATOM 806 C CA . HIS A 1 107 ? 0.065 15.133 8.247 1.00 93.00 107 HIS A CA 1
ATOM 807 C C . HIS A 1 107 ? 0.368 14.477 9.591 1.00 93.00 107 HIS A C 1
ATOM 809 O O . HIS A 1 107 ? -0.492 13.801 10.152 1.00 93.00 107 HIS A O 1
ATOM 815 N N . VAL A 1 108 ? 1.597 14.641 10.080 1.00 90.50 108 VAL A N 1
ATOM 816 C CA . VAL A 1 108 ? 2.003 14.136 11.398 1.00 90.50 108 VAL A CA 1
ATOM 817 C C . VAL A 1 108 ? 1.557 15.136 12.459 1.00 90.50 108 VAL A C 1
ATOM 819 O O . VAL A 1 108 ? 1.840 16.327 12.342 1.00 90.50 108 VAL A O 1
ATOM 822 N N . GLN A 1 109 ? 0.832 14.646 13.455 1.00 87.44 109 GLN A N 1
ATOM 823 C CA . GLN A 1 109 ? 0.306 15.416 14.576 1.00 87.44 109 GLN A CA 1
ATOM 824 C C . GLN A 1 109 ? 1.306 15.432 15.744 1.00 87.44 109 GLN A C 1
ATOM 826 O O . GLN A 1 109 ? 2.257 14.649 15.777 1.00 87.44 109 GLN A O 1
ATOM 831 N N . GLU A 1 110 ? 1.086 16.315 16.724 1.00 84.06 110 GLU A N 1
ATOM 832 C CA . GLU A 1 110 ? 1.949 16.447 17.914 1.00 84.06 110 GLU A CA 1
ATOM 833 C C . GLU A 1 110 ? 2.025 15.157 18.747 1.00 84.06 110 GLU A C 1
ATOM 835 O O . GLU A 1 110 ? 3.060 14.857 19.337 1.00 84.06 110 GLU A O 1
ATOM 840 N N . ASP A 1 111 ? 0.954 14.361 18.746 1.00 83.06 111 ASP A N 1
ATOM 841 C CA . ASP A 1 111 ? 0.860 13.069 19.433 1.00 83.06 111 ASP A CA 1
ATOM 842 C C . ASP A 1 111 ? 1.464 11.902 18.629 1.00 83.06 111 ASP A C 1
ATOM 844 O O . ASP A 1 111 ? 1.256 10.742 18.976 1.00 83.06 111 ASP A O 1
ATOM 848 N N . THR A 1 112 ? 2.211 12.194 17.557 1.00 80.88 112 THR A N 1
ATOM 849 C CA . THR A 1 112 ? 2.805 11.241 16.598 1.00 80.88 112 THR A CA 1
ATOM 850 C C . THR A 1 112 ? 1.810 10.480 15.716 1.00 80.88 112 THR A C 1
ATOM 852 O O . THR A 1 112 ? 2.227 9.703 14.854 1.00 80.88 112 THR A O 1
ATOM 855 N N . THR A 1 113 ? 0.507 10.753 15.835 1.00 88.81 113 THR A N 1
ATOM 856 C CA . THR A 1 113 ? -0.500 10.205 14.922 1.00 88.81 113 THR A CA 1
ATOM 857 C C . THR A 1 113 ? -0.337 10.799 13.526 1.00 88.81 113 THR A C 1
ATOM 859 O O . THR A 1 113 ? -0.070 11.986 13.346 1.00 88.81 113 THR A O 1
ATOM 862 N N . ILE A 1 114 ? -0.564 9.988 12.502 1.00 93.06 114 ILE A N 1
ATOM 863 C CA . ILE A 1 114 ? -0.514 10.375 11.096 1.00 93.06 114 ILE A CA 1
ATOM 864 C C . ILE A 1 114 ? -1.945 10.492 10.581 1.00 93.06 114 ILE A C 1
ATOM 866 O O . ILE A 1 114 ? -2.692 9.515 10.542 1.00 93.06 114 ILE A O 1
ATOM 870 N N . GLN A 1 115 ? -2.333 11.682 10.136 1.00 96.12 115 GLN A N 1
ATOM 871 C CA . GLN A 1 115 ? -3.546 11.863 9.353 1.00 96.12 115 GLN A CA 1
ATOM 872 C C . GLN A 1 115 ? -3.237 11.605 7.876 1.00 96.12 115 GLN A C 1
ATOM 874 O O . GLN A 1 115 ? -2.454 12.323 7.250 1.00 96.12 115 GLN A O 1
ATOM 879 N N . VAL A 1 116 ? -3.857 10.565 7.325 1.00 97.06 116 VAL A N 1
ATOM 880 C CA . VAL A 1 116 ? -3.738 10.162 5.924 1.00 97.06 116 VAL A CA 1
ATOM 881 C C . VAL A 1 116 ? -4.861 10.826 5.137 1.00 97.06 116 VAL A C 1
ATOM 883 O O . VAL A 1 116 ? -6.033 10.521 5.358 1.00 97.06 116 VAL A O 1
ATOM 886 N N . ALA A 1 117 ? -4.517 11.736 4.228 1.00 97.38 117 ALA A N 1
ATOM 887 C CA . ALA A 1 117 ? -5.474 12.392 3.343 1.00 97.38 117 ALA A CA 1
ATOM 888 C C . ALA A 1 117 ? -5.623 11.609 2.034 1.00 97.38 117 ALA A C 1
ATOM 890 O O . ALA A 1 117 ? -4.632 11.169 1.444 1.00 97.38 117 ALA A O 1
ATOM 891 N N . LEU A 1 118 ? -6.861 11.450 1.572 1.00 97.94 118 LEU A N 1
ATOM 892 C CA . LEU A 1 118 ? -7.203 10.713 0.360 1.00 97.94 118 LEU A CA 1
ATOM 893 C C . LEU A 1 118 ? -7.663 11.651 -0.756 1.00 97.94 118 LEU A C 1
ATOM 895 O O . LEU A 1 118 ? -8.078 12.789 -0.524 1.00 97.94 118 LEU A O 1
ATOM 899 N N . LYS A 1 119 ? -7.609 11.166 -1.996 1.00 97.19 119 LYS A N 1
ATOM 900 C CA . LYS A 1 119 ? -8.021 11.923 -3.183 1.00 97.19 119 LYS A CA 1
ATOM 901 C C . LYS A 1 119 ? -9.527 12.157 -3.209 1.00 97.19 119 LYS A C 1
ATOM 903 O O . LYS A 1 119 ? -9.959 13.185 -3.722 1.00 97.19 119 LYS A O 1
ATOM 908 N N . SER A 1 120 ? -10.310 11.251 -2.631 1.00 96.69 120 SER A N 1
ATOM 909 C CA . SER A 1 120 ? -11.752 11.442 -2.425 1.00 96.69 120 SER A CA 1
ATOM 910 C C . SER A 1 120 ? -12.108 12.629 -1.516 1.00 96.69 120 SER A C 1
ATOM 912 O O . SER A 1 120 ? -13.272 13.018 -1.461 1.00 96.69 120 SER A O 1
ATOM 914 N N . GLY A 1 121 ? -11.137 13.201 -0.792 1.00 96.56 121 GLY A N 1
ATOM 915 C CA . GLY A 1 121 ? -11.356 14.209 0.249 1.00 96.56 121 GLY A CA 1
ATOM 916 C C . GLY A 1 121 ? -11.590 13.607 1.637 1.00 96.56 121 GLY A C 1
ATOM 917 O O . GLY A 1 121 ? -11.611 14.340 2.625 1.00 96.56 121 GLY A O 1
ATOM 918 N N . ALA A 1 122 ? -11.720 12.281 1.740 1.00 96.69 122 ALA A N 1
ATOM 919 C CA . ALA A 1 122 ? -11.736 11.593 3.022 1.00 96.69 122 ALA A CA 1
ATOM 920 C C . ALA A 1 122 ? -10.350 11.620 3.694 1.00 96.69 122 ALA A C 1
ATOM 922 O O . ALA A 1 122 ? -9.315 11.801 3.049 1.00 96.69 122 ALA A O 1
ATOM 923 N N . SER A 1 123 ? -10.327 11.406 5.009 1.00 96.88 123 SER A N 1
ATOM 924 C CA . SER A 1 123 ? -9.090 11.169 5.752 1.00 96.88 123 SER A CA 1
ATOM 925 C C . SER A 1 123 ? -9.318 10.185 6.891 1.00 96.88 123 SER A C 1
ATOM 927 O O . SER A 1 123 ? -10.444 10.024 7.367 1.00 96.88 123 SER A O 1
ATOM 929 N N . HIS A 1 124 ? -8.250 9.523 7.326 1.00 95.94 124 HIS A N 1
ATOM 930 C CA . HIS A 1 124 ? -8.261 8.639 8.492 1.00 95.94 124 HIS A CA 1
ATOM 931 C C . HIS A 1 124 ? -6.935 8.722 9.250 1.00 95.94 124 HIS A C 1
ATOM 933 O O . HIS A 1 124 ? -5.950 9.267 8.747 1.00 95.94 124 HIS A O 1
ATOM 939 N N . LYS A 1 125 ? -6.931 8.218 10.484 1.00 94.94 125 LYS A N 1
ATOM 940 C CA . LYS A 1 125 ? -5.751 8.188 11.349 1.00 94.94 125 LYS A CA 1
ATOM 941 C C . LYS A 1 125 ? -4.962 6.895 11.145 1.00 94.94 125 LYS A C 1
ATOM 943 O O . LYS A 1 125 ? -5.513 5.870 10.750 1.00 94.94 125 LYS A O 1
ATOM 948 N N . ALA A 1 126 ? -3.661 6.973 11.382 1.00 94.19 126 ALA A N 1
ATOM 949 C CA . ALA A 1 126 ? -2.754 5.840 11.435 1.00 94.19 126 ALA A CA 1
ATOM 950 C C . ALA A 1 126 ? -1.587 6.169 12.370 1.00 94.19 126 ALA A C 1
ATOM 952 O O . ALA A 1 126 ? -1.163 7.314 12.452 1.00 94.19 126 ALA A O 1
ATOM 953 N N . GLU A 1 127 ? -1.033 5.170 13.037 1.00 91.75 127 GLU A N 1
ATOM 954 C CA . GLU A 1 127 ? 0.218 5.281 13.802 1.00 91.75 127 GLU A CA 1
ATOM 955 C C . GLU A 1 127 ? 1.414 4.803 12.964 1.00 91.75 127 GLU A C 1
ATOM 957 O O . GLU A 1 127 ? 2.558 5.194 13.187 1.00 91.75 127 GLU A O 1
ATOM 962 N N . LEU A 1 128 ? 1.142 3.980 11.948 1.00 90.69 128 LEU A N 1
ATOM 963 C CA . LEU A 1 128 ? 2.134 3.473 11.010 1.00 90.69 128 LEU A CA 1
ATOM 964 C C . LEU A 1 128 ? 1.610 3.547 9.579 1.00 90.69 128 LEU A C 1
ATOM 966 O O . LEU A 1 128 ? 0.469 3.177 9.291 1.00 90.69 128 LEU A O 1
ATOM 970 N N . VAL A 1 129 ? 2.481 3.964 8.661 1.00 93.56 129 VAL A N 1
ATOM 971 C CA . VAL A 1 129 ? 2.216 3.924 7.223 1.00 93.56 129 VAL A CA 1
ATOM 972 C C . VAL A 1 129 ? 3.276 3.077 6.527 1.00 93.56 129 VAL A C 1
ATOM 974 O O . VAL A 1 129 ? 4.470 3.362 6.614 1.00 93.56 129 VAL A O 1
ATOM 977 N N . ILE A 1 130 ? 2.835 2.064 5.783 1.00 92.56 130 ILE A N 1
ATOM 978 C CA . ILE A 1 130 ? 3.682 1.250 4.909 1.00 92.56 130 ILE A CA 1
ATOM 979 C C . ILE A 1 130 ? 3.453 1.668 3.462 1.00 92.56 130 ILE A C 1
ATOM 981 O O . ILE A 1 130 ? 2.335 1.622 2.953 1.00 92.56 130 ILE A O 1
ATOM 985 N N . LEU A 1 131 ? 4.529 2.043 2.776 1.00 93.31 131 LEU A N 1
ATOM 986 C CA . LEU A 1 131 ? 4.485 2.466 1.381 1.00 93.31 131 LEU A CA 1
ATOM 987 C C . LEU A 1 131 ? 4.922 1.313 0.473 1.00 93.31 131 LEU A C 1
ATOM 989 O O . LEU A 1 131 ? 6.109 1.012 0.356 1.00 93.31 131 LEU A O 1
ATOM 993 N N . ALA A 1 132 ? 3.950 0.693 -0.191 1.00 91.75 132 ALA A N 1
ATOM 994 C CA . ALA A 1 132 ? 4.106 -0.424 -1.121 1.00 91.75 132 ALA A CA 1
ATOM 995 C C . ALA A 1 132 ? 3.731 -0.024 -2.566 1.00 91.75 132 ALA A C 1
ATOM 997 O O . ALA A 1 132 ? 3.131 -0.790 -3.316 1.00 91.75 132 ALA A O 1
ATOM 998 N N . ILE A 1 133 ? 4.120 1.185 -2.980 1.00 88.00 133 ILE A N 1
ATOM 999 C CA . ILE A 1 133 ? 3.757 1.818 -4.265 1.00 88.00 133 ILE A CA 1
ATOM 1000 C C . ILE A 1 133 ? 4.692 1.457 -5.437 1.00 88.00 133 ILE A C 1
ATOM 1002 O O . ILE A 1 133 ? 4.849 2.222 -6.389 1.00 88.00 133 ILE A O 1
ATOM 1006 N N . GLY A 1 134 ? 5.334 0.291 -5.365 1.00 82.69 134 GLY A N 1
ATOM 1007 C CA . GLY A 1 134 ? 6.287 -0.193 -6.365 1.00 82.69 134 GLY A CA 1
ATOM 1008 C C . GLY A 1 134 ? 7.746 0.182 -6.087 1.00 82.69 134 GLY A C 1
ATOM 1009 O O . GLY A 1 134 ? 8.078 0.894 -5.139 1.00 82.69 134 GLY A O 1
ATOM 1010 N N . VAL A 1 135 ? 8.637 -0.347 -6.926 1.00 83.56 135 VAL A N 1
ATOM 1011 C CA . VAL A 1 135 ? 10.088 -0.147 -6.831 1.00 83.56 135 VAL A CA 1
ATOM 1012 C C . VAL A 1 135 ? 10.621 0.454 -8.124 1.00 83.56 135 VAL A C 1
ATOM 1014 O O . VAL A 1 135 ? 10.183 0.098 -9.217 1.00 83.56 135 VAL A O 1
ATOM 1017 N N . ALA A 1 136 ? 11.583 1.361 -7.994 1.00 85.00 136 ALA A N 1
ATOM 1018 C CA . ALA A 1 136 ? 12.338 1.894 -9.117 1.00 85.00 136 ALA A CA 1
ATOM 1019 C C . ALA A 1 136 ? 13.758 1.305 -9.104 1.00 85.00 136 ALA A C 1
ATOM 1021 O O . ALA A 1 136 ? 14.326 1.138 -8.016 1.00 85.00 136 ALA A O 1
ATOM 1022 N N . PRO A 1 137 ? 14.345 0.999 -10.276 1.00 88.25 137 PRO A N 1
ATOM 1023 C CA . PRO A 1 137 ? 15.745 0.604 -10.371 1.00 88.25 137 PRO A CA 1
ATOM 1024 C C . PRO A 1 137 ? 16.668 1.639 -9.716 1.00 88.25 137 PRO A C 1
ATOM 1026 O O . PRO A 1 137 ? 16.524 2.841 -9.929 1.00 88.25 137 PRO A O 1
ATOM 1029 N N . SER A 1 138 ? 17.627 1.168 -8.917 1.00 91.06 138 SER A N 1
ATOM 1030 C CA . SER A 1 138 ? 18.596 2.020 -8.217 1.00 91.06 138 SER A CA 1
ATOM 1031 C C . SER A 1 138 ? 19.859 2.198 -9.059 1.00 91.06 138 SER A C 1
ATOM 1033 O O . SER A 1 138 ? 20.918 1.687 -8.710 1.00 91.06 138 SER A O 1
ATOM 1035 N N . THR A 1 139 ? 19.738 2.880 -10.193 1.00 92.06 139 THR A N 1
ATOM 1036 C CA . THR A 1 139 ? 20.790 2.984 -11.225 1.00 92.06 139 THR A CA 1
ATOM 1037 C C . THR A 1 139 ? 21.502 4.337 -11.250 1.00 92.06 139 THR A C 1
ATOM 1039 O O . THR A 1 139 ? 22.251 4.635 -12.173 1.00 92.06 139 THR A O 1
ATOM 1042 N N . GLU A 1 140 ? 21.318 5.162 -10.219 1.00 90.25 140 GLU A N 1
ATOM 1043 C CA . GLU A 1 140 ? 21.935 6.492 -10.136 1.00 90.25 140 GLU A CA 1
ATOM 1044 C C . GLU A 1 140 ? 23.471 6.433 -10.155 1.00 90.25 140 GLU A C 1
ATOM 1046 O O . GLU A 1 140 ? 24.112 7.213 -10.850 1.00 90.25 140 GLU A O 1
ATOM 1051 N N . PHE A 1 141 ? 24.063 5.449 -9.475 1.00 92.88 141 PHE A N 1
ATOM 1052 C CA . PHE A 1 141 ? 25.517 5.307 -9.352 1.00 92.88 141 PHE A CA 1
ATOM 1053 C C . PHE A 1 141 ? 26.245 4.949 -10.661 1.00 92.88 141 PHE A C 1
ATOM 1055 O O . PHE A 1 141 ? 27.465 5.066 -10.721 1.00 92.88 141 PHE A O 1
ATOM 1062 N N . ILE A 1 142 ? 25.524 4.507 -11.698 1.00 92.69 142 ILE A N 1
ATOM 1063 C CA . ILE A 1 142 ? 26.096 4.106 -12.999 1.00 92.69 142 ILE A CA 1
ATOM 1064 C C . ILE A 1 142 ? 25.792 5.095 -14.120 1.00 92.69 142 ILE A C 1
ATOM 1066 O O . ILE A 1 142 ? 26.131 4.824 -15.271 1.00 92.69 142 ILE A O 1
ATOM 1070 N N . ARG A 1 143 ? 25.166 6.233 -13.810 1.00 86.25 143 ARG A N 1
ATOM 1071 C CA . ARG A 1 143 ? 24.686 7.192 -14.814 1.00 86.25 143 ARG A CA 1
ATOM 1072 C C . ARG A 1 143 ? 25.784 7.682 -15.764 1.00 86.25 143 ARG A C 1
ATOM 1074 O O . ARG A 1 143 ? 25.509 7.875 -16.941 1.00 86.25 143 ARG A O 1
ATOM 1081 N N . ASP A 1 144 ? 27.016 7.778 -15.268 1.00 91.19 144 ASP A N 1
ATOM 1082 C CA . ASP A 1 144 ? 28.180 8.273 -16.017 1.00 91.19 144 ASP A CA 1
ATOM 1083 C C . ASP A 1 144 ? 29.135 7.151 -16.470 1.00 91.19 144 ASP A C 1
ATOM 1085 O O . ASP A 1 144 ? 30.237 7.408 -16.945 1.00 91.19 144 ASP A O 1
ATOM 1089 N N . SER A 1 145 ? 28.730 5.885 -16.325 1.00 93.31 145 SER A N 1
ATOM 1090 C CA . SER A 1 145 ? 29.576 4.725 -16.659 1.00 93.31 145 SER A CA 1
ATOM 1091 C C . SER A 1 145 ? 29.581 4.353 -18.147 1.00 93.31 145 SER A C 1
ATOM 1093 O O . SER A 1 145 ? 30.356 3.494 -18.558 1.00 93.31 145 SER A O 1
ATOM 1095 N N . GLY A 1 146 ? 28.696 4.952 -18.951 1.00 92.44 146 GLY A N 1
ATOM 1096 C CA . GLY A 1 146 ? 28.452 4.548 -20.340 1.00 92.44 146 GLY A CA 1
ATOM 1097 C C . GLY A 1 146 ? 27.554 3.312 -20.495 1.00 92.44 146 GLY A C 1
ATOM 1098 O O . GLY A 1 146 ? 27.293 2.900 -21.620 1.00 92.44 146 GLY A O 1
ATOM 1099 N N . ILE A 1 147 ? 27.057 2.729 -19.396 1.00 93.25 147 ILE A N 1
ATOM 1100 C CA . ILE A 1 147 ? 26.070 1.641 -19.431 1.00 93.25 147 ILE A CA 1
ATOM 1101 C C . ILE A 1 147 ? 24.712 2.188 -19.879 1.00 93.25 147 ILE A C 1
ATOM 1103 O O . ILE A 1 147 ? 24.193 3.148 -19.306 1.00 93.25 147 ILE A O 1
ATOM 1107 N N . GLU A 1 148 ? 24.111 1.539 -20.873 1.00 93.31 148 GLU A N 1
ATOM 1108 C CA . GLU A 1 148 ? 22.809 1.941 -21.392 1.00 93.31 148 GLU A CA 1
ATOM 1109 C C . GLU A 1 148 ? 21.670 1.617 -20.415 1.00 93.31 148 GLU A C 1
ATOM 1111 O O . GLU A 1 148 ? 21.569 0.521 -19.851 1.00 93.31 148 GLU A O 1
ATOM 1116 N N . LEU A 1 149 ? 20.774 2.591 -20.243 1.00 92.75 149 LEU A N 1
ATOM 1117 C CA . LEU A 1 149 ? 19.591 2.479 -19.399 1.00 92.75 149 LEU A CA 1
ATOM 1118 C C . LEU A 1 149 ? 18.326 2.585 -20.249 1.00 92.75 149 LEU A C 1
ATOM 1120 O O . LEU A 1 149 ? 18.205 3.447 -21.118 1.00 92.75 149 LEU A O 1
ATOM 1124 N N . GLY A 1 150 ? 17.348 1.735 -19.952 1.00 90.94 150 GLY A N 1
ATOM 1125 C CA . GLY A 1 150 ? 16.032 1.784 -20.569 1.00 90.94 150 GLY A CA 1
ATOM 1126 C C . GLY A 1 150 ? 15.184 2.963 -20.067 1.00 90.94 150 GLY A C 1
ATOM 1127 O O . GLY A 1 150 ? 15.517 3.622 -19.078 1.00 90.94 150 GLY A O 1
ATOM 1128 N N . PRO A 1 151 ? 14.002 3.192 -20.666 1.00 90.06 151 PRO A N 1
ATOM 1129 C CA . PRO A 1 151 ? 13.153 4.357 -20.379 1.00 90.06 151 PRO A CA 1
ATOM 1130 C C . PRO A 1 151 ? 12.628 4.418 -18.936 1.00 90.06 151 PRO A C 1
ATOM 1132 O O . PRO A 1 151 ? 12.224 5.476 -18.463 1.00 90.06 151 PRO A O 1
ATOM 1135 N N . LYS A 1 152 ? 12.635 3.288 -18.215 1.00 87.75 152 LYS A N 1
ATOM 1136 C CA . LYS A 1 152 ? 12.260 3.205 -16.791 1.00 87.75 152 LYS A CA 1
ATOM 1137 C C . LYS A 1 152 ? 13.473 3.190 -15.847 1.00 87.75 152 LYS A C 1
ATOM 1139 O O . LYS A 1 152 ? 13.325 2.845 -14.679 1.00 87.75 152 LYS A O 1
ATOM 1144 N N . GLY A 1 153 ? 14.667 3.500 -16.355 1.00 89.19 153 GLY A N 1
ATOM 1145 C CA . GLY A 1 153 ? 15.917 3.518 -15.593 1.00 89.19 153 GLY A CA 1
ATOM 1146 C C . GLY A 1 153 ? 16.495 2.139 -15.265 1.00 89.19 153 GLY A C 1
ATOM 1147 O O . GLY A 1 153 ? 17.410 2.060 -14.455 1.00 89.19 153 GLY A O 1
ATOM 1148 N N . HIS A 1 154 ? 15.982 1.052 -15.848 1.00 90.81 154 HIS A N 1
ATOM 1149 C CA . HIS A 1 154 ? 16.574 -0.282 -15.697 1.00 90.81 154 HIS A CA 1
ATOM 1150 C C . HIS A 1 154 ? 17.794 -0.437 -16.608 1.00 90.81 154 HIS A C 1
ATOM 1152 O O . HIS A 1 154 ? 17.859 0.196 -17.657 1.00 90.81 154 HIS A O 1
ATOM 1158 N N . ILE A 1 155 ? 18.739 -1.289 -16.213 1.00 93.12 155 ILE A N 1
ATOM 1159 C CA . ILE A 1 155 ? 19.909 -1.625 -17.032 1.00 93.12 155 ILE A CA 1
ATOM 1160 C C . ILE A 1 155 ? 19.439 -2.422 -18.249 1.00 93.12 155 ILE A C 1
ATOM 1162 O O . ILE A 1 155 ? 18.671 -3.375 -18.08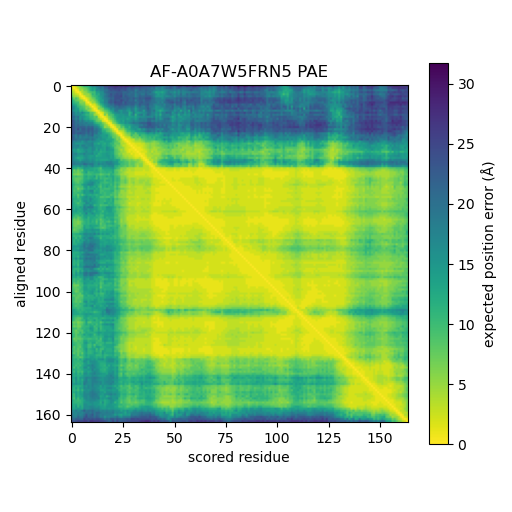8 1.00 93.12 155 ILE A O 1
ATOM 1166 N N . LEU A 1 156 ? 19.878 -2.031 -19.448 1.00 91.88 156 LEU A N 1
ATOM 1167 C CA . LEU A 1 156 ? 19.652 -2.831 -20.648 1.00 91.88 156 LEU A CA 1
ATOM 1168 C C . LEU A 1 156 ? 20.611 -4.020 -20.656 1.00 91.88 156 LEU A C 1
ATOM 1170 O O . LEU A 1 156 ? 21.809 -3.876 -20.424 1.00 91.88 156 LEU A O 1
ATOM 1174 N N . VAL A 1 157 ? 20.066 -5.204 -20.911 1.00 91.12 157 VAL A N 1
ATOM 1175 C CA . VAL A 1 157 ? 20.818 -6.458 -20.956 1.00 91.12 157 VAL A CA 1
ATOM 1176 C C . VAL A 1 157 ? 20.478 -7.220 -22.230 1.00 91.12 157 VAL A C 1
ATOM 1178 O O . VAL A 1 157 ? 19.420 -7.016 -22.822 1.00 91.12 157 VAL A O 1
ATOM 1181 N N . ASN A 1 158 ? 21.392 -8.085 -22.659 1.00 89.94 158 ASN A N 1
ATOM 1182 C CA . ASN A 1 158 ? 21.169 -8.994 -23.778 1.00 89.94 158 ASN A CA 1
ATOM 1183 C C . ASN A 1 158 ? 20.484 -10.294 -23.315 1.00 89.94 158 ASN A C 1
ATOM 1185 O O . ASN A 1 158 ? 20.297 -10.532 -22.121 1.00 89.94 158 ASN A O 1
ATOM 1189 N N . ASP A 1 159 ? 20.159 -11.170 -24.266 1.00 88.44 159 ASP A N 1
ATOM 1190 C CA . ASP A 1 159 ? 19.423 -12.412 -23.996 1.00 88.44 159 ASP A CA 1
ATOM 1191 C C . ASP A 1 159 ? 20.164 -13.402 -23.091 1.00 88.44 159 ASP A C 1
ATOM 1193 O O . ASP A 1 159 ? 19.528 -14.230 -22.443 1.00 88.44 159 ASP A O 1
ATOM 1197 N N . ALA A 1 160 ? 21.493 -13.306 -22.984 1.00 86.25 160 ALA A N 1
ATOM 1198 C CA . ALA A 1 160 ? 22.253 -14.141 -22.056 1.00 86.25 160 ALA A CA 1
ATOM 1199 C C . ALA A 1 160 ? 21.871 -13.865 -20.589 1.00 86.25 160 ALA A C 1
ATOM 1201 O O . ALA A 1 160 ? 21.940 -14.766 -19.758 1.00 86.25 160 ALA A O 1
ATOM 1202 N N . ALA A 1 161 ? 21.420 -12.647 -20.274 1.00 76.00 161 ALA A N 1
ATOM 1203 C CA . ALA A 1 161 ? 20.949 -12.282 -18.940 1.00 76.00 161 ALA A CA 1
ATOM 1204 C C . ALA A 1 161 ? 19.487 -12.690 -18.664 1.00 76.00 161 ALA A C 1
ATOM 1206 O O . ALA A 1 161 ? 19.060 -12.641 -17.513 1.00 76.00 161 ALA A O 1
ATOM 1207 N N . ASN A 1 162 ? 18.731 -13.107 -19.689 1.00 64.38 162 ASN A N 1
ATOM 1208 C CA . ASN A 1 162 ? 17.327 -13.528 -19.574 1.00 64.38 162 ASN A CA 1
ATOM 1209 C C . ASN A 1 162 ? 17.159 -15.037 -19.295 1.00 64.38 162 ASN A C 1
ATOM 1211 O O . ASN A 1 162 ? 16.032 -15.521 -19.246 1.00 64.38 162 ASN A O 1
ATOM 1215 N N . GLN A 1 163 ? 18.252 -15.791 -19.124 1.00 58.84 163 GLN A N 1
ATOM 1216 C CA . GLN A 1 163 ? 18.230 -17.248 -18.908 1.00 58.84 163 GLN A CA 1
ATOM 1217 C C . GLN A 1 163 ? 18.279 -17.670 -17.424 1.00 58.84 163 GLN A C 1
ATOM 1219 O O . GLN A 1 163 ? 18.816 -18.732 -17.109 1.00 58.84 163 GLN A O 1
ATOM 1224 N N . LEU A 1 164 ? 17.749 -16.852 -16.508 1.00 50.69 164 LEU A N 1
ATOM 1225 C CA . LEU A 1 164 ? 17.702 -17.142 -15.066 1.00 50.69 164 LEU A CA 1
ATOM 1226 C C . LEU A 1 164 ? 16.299 -17.505 -14.580 1.00 50.69 164 LEU A C 1
ATOM 1228 O O . LEU A 1 164 ? 15.337 -16.823 -14.995 1.00 50.69 164 LEU A O 1
#

Solvent-accessible surface area (backbone atoms only — not comparable to full-atom values): 9748 Å² total; per-residue (Å²): 135,84,65,73,60,76,78,50,66,83,80,50,80,77,50,75,81,88,65,85,81,52,79,70,48,57,58,53,48,49,56,54,59,72,67,48,65,95,74,42,24,31,35,28,36,24,33,38,72,66,19,48,54,50,46,50,56,42,23,76,71,72,34,49,28,36,40,33,18,59,46,83,54,53,45,73,94,52,59,69,74,61,40,54,52,54,52,50,52,42,42,74,58,57,37,44,78,40,58,58,30,38,78,61,50,77,45,77,45,96,88,60,39,31,41,40,31,33,67,85,71,51,69,49,76,20,69,38,55,36,61,33,77,76,84,74,60,89,46,74,91,44,70,86,69,77,64,61,61,43,99,76,46,39,77,67,75,62,75,84,73,69,78,120

Organism: NCBI:txid274593

pLDDT: mean 81.58, std 20.61, range [30.44, 98.19]

Secondary structure (DSSP, 8-state):
----HHHHTTTS--B---S---HHHHHHHHHHHHTS-TT-EEEEE--SHHHHHHHHHHHHTT-EEEEEESSSSSSTTS-HHHHHHHHHHHHHTT-EEEES--EEEEEE-TTS-EEEEETTS-EEEESEEEE-S------GGGTTTT--B-TTSPBP--GGGG--

InterPro domains:
  IPR023753 FAD/NAD(P)-binding domain [PF07992] (29-160)
  IPR036188 FAD/NAD(P)-binding domain superfamily [G3DSA:3.50.50.60] (37-133)
  IPR036188 FAD/NAD(P)-binding domain superfamily [G3DSA:3.50.50.60] (134-160)
  IPR036188 FAD/NAD(P)-binding domain superfamily [SSF51905] (12-159)
  IPR050260 FAD-dependent oxidoreductase [PTHR43429] (24-160)